Protein AF-A0A4V3DAP5-F1 (afdb_monomer)

Mean predicted aligned error: 12.59 Å

pLDDT: mean 76.72, std 14.09, range [38.44, 95.06]

Nearest PDB structures (foldseek):
  5lqx-assembly1_Q  TM=4.790E-01  e=7.177E+00  Ogataea angusta
  5lqy-assembly1_L  TM=5.288E-01  e=9.332E+00  Ogataea angusta

Sequence (80 aa):
MSVVPAHSPVAQLMRPGARPRQADVPVDDREHAITVVCHLLHAECEQWSWTAHRAENHRREAVRIVGALTREGWAPRTAA

Organism: NCBI:txid663603

Secondary structure (DSSP, 8-state):
-----TTSHHHHHTS----PPPP---HHHHHHHHHHHHHHHHHHHHHH-S----GGGGHHHHHHHHHHHHHTT-------

Solvent-accessible surface area (backbone atoms only — not comparable to full-atom values): 4840 Å² total; per-residue (Å²): 135,87,82,78,53,85,83,38,72,67,42,59,72,68,41,81,66,78,73,46,63,61,41,92,68,55,68,66,59,49,54,49,50,28,53,53,42,12,49,52,55,35,53,51,41,56,73,78,38,95,64,89,75,65,41,72,79,34,42,74,55,18,49,52,51,52,53,47,39,23,41,67,46,51,65,85,77,76,87,127

Structure (mmCIF, N/CA/C/O backbone):
data_AF-A0A4V3DAP5-F1
#
_entry.id   AF-A0A4V3DAP5-F1
#
loop_
_atom_site.group_PDB
_atom_site.id
_atom_site.type_symbol
_atom_site.label_atom_id
_atom_site.label_alt_id
_atom_site.label_comp_id
_atom_site.label_asym_id
_atom_site.label_entity_id
_atom_site.label_seq_id
_atom_site.pdbx_PDB_ins_code
_atom_site.Cartn_x
_atom_site.Cartn_y
_atom_site.Cartn_z
_atom_site.occupancy
_atom_site.B_iso_or_equiv
_atom_site.auth_seq_id
_atom_site.auth_comp_id
_atom_site.auth_asym_id
_atom_site.auth_atom_id
_atom_site.pdbx_PDB_model_num
ATOM 1 N N . MET A 1 1 ? 4.357 38.794 15.119 1.00 47.25 1 MET A N 1
ATOM 2 C CA . MET A 1 1 ? 3.832 37.422 15.298 1.00 47.25 1 MET A CA 1
ATOM 3 C C . MET A 1 1 ? 2.504 37.529 16.029 1.00 47.25 1 MET A C 1
ATOM 5 O O . MET A 1 1 ? 2.502 38.040 17.139 1.00 47.25 1 MET A O 1
ATOM 9 N N . SER A 1 2 ? 1.387 37.169 15.392 1.00 55.91 2 SER A N 1
ATOM 10 C CA . SER A 1 2 ? 0.054 37.300 15.998 1.00 55.91 2 SER A CA 1
ATOM 11 C C . SER A 1 2 ? -0.298 36.007 16.733 1.00 55.91 2 SER A C 1
ATOM 13 O O . SER A 1 2 ? -0.352 34.945 16.114 1.00 55.91 2 SER A O 1
ATOM 15 N N . VAL A 1 3 ? -0.467 36.079 18.053 1.00 67.44 3 VAL A N 1
ATOM 16 C CA . VAL A 1 3 ? -0.835 34.928 18.890 1.00 67.44 3 VAL A CA 1
ATOM 17 C C . VAL A 1 3 ? -2.341 34.726 18.752 1.00 67.44 3 VAL A C 1
ATOM 19 O O . VAL A 1 3 ? -3.123 35.541 19.235 1.00 67.44 3 VAL A O 1
ATOM 22 N N . VAL A 1 4 ? -2.760 33.668 18.056 1.00 65.94 4 VAL A N 1
ATOM 23 C CA . VAL A 1 4 ? -4.184 33.327 17.938 1.00 65.94 4 VAL A CA 1
ATOM 24 C C . VAL A 1 4 ? -4.700 32.933 19.33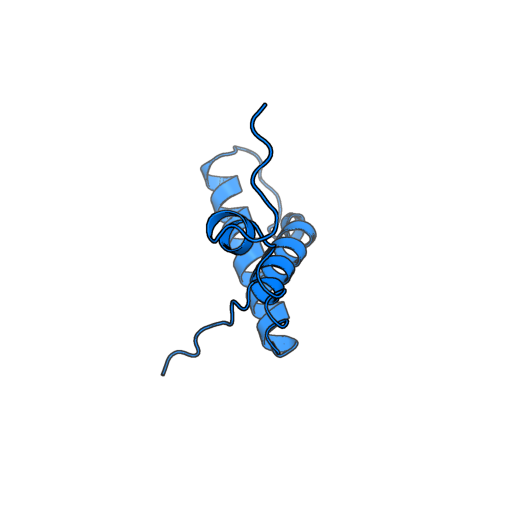1 1.00 65.94 4 VAL A C 1
ATOM 26 O O . VAL A 1 4 ? -4.151 32.007 19.930 1.00 65.94 4 VAL A O 1
ATOM 29 N N . PRO A 1 5 ? -5.740 33.598 19.868 1.00 71.38 5 PRO A N 1
ATOM 30 C CA . PRO A 1 5 ? -6.292 33.264 21.177 1.00 71.38 5 PRO A CA 1
ATOM 31 C C . PRO A 1 5 ? -6.777 31.811 21.215 1.00 71.38 5 PRO A C 1
ATOM 33 O O . PRO A 1 5 ? -7.452 31.365 20.288 1.00 71.38 5 PRO A O 1
ATOM 36 N N . ALA A 1 6 ? -6.503 31.085 22.303 1.00 64.94 6 ALA A N 1
ATOM 37 C CA . ALA A 1 6 ? -6.822 29.655 22.448 1.00 64.94 6 ALA A CA 1
ATOM 38 C C . ALA A 1 6 ? -8.323 29.310 22.297 1.00 64.94 6 ALA A C 1
ATOM 40 O O . ALA A 1 6 ? -8.688 28.157 22.043 1.00 64.94 6 ALA A O 1
ATOM 41 N N . HIS A 1 7 ? -9.190 30.314 22.449 1.00 70.56 7 HIS A N 1
ATOM 42 C CA . HIS A 1 7 ? -10.646 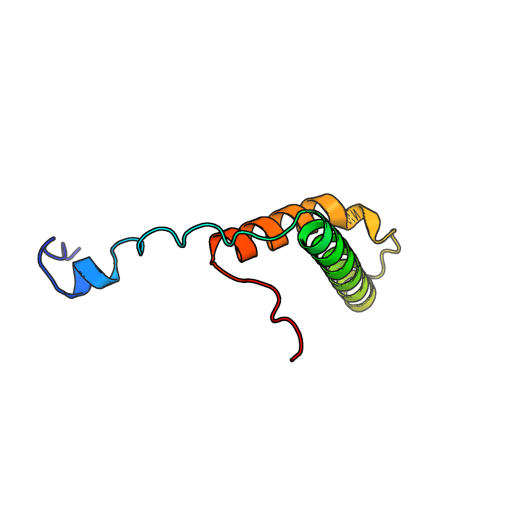30.212 22.329 1.00 70.56 7 HIS A CA 1
ATOM 43 C C . HIS A 1 7 ? -11.169 30.589 20.935 1.00 70.56 7 HIS A C 1
ATOM 45 O O . HIS A 1 7 ? -12.365 30.470 20.682 1.00 70.56 7 HIS A O 1
ATOM 51 N N . SER A 1 8 ? -10.296 31.041 20.029 1.00 75.56 8 SER A N 1
ATOM 52 C CA . SER A 1 8 ? -10.674 31.369 18.657 1.00 75.56 8 SER A CA 1
ATOM 53 C C . SER A 1 8 ? -11.174 30.115 17.924 1.00 75.56 8 SER A C 1
ATOM 55 O O . SER A 1 8 ? -10.569 29.049 18.070 1.00 75.56 8 SER A O 1
ATOM 57 N N . PRO A 1 9 ? -12.214 30.215 17.078 1.00 65.50 9 PRO A N 1
ATOM 58 C CA . PRO A 1 9 ? -12.619 29.128 16.182 1.00 65.50 9 PRO A CA 1
ATOM 59 C C . PRO A 1 9 ? -11.450 28.608 15.329 1.00 65.50 9 PRO A C 1
ATOM 61 O O . PRO A 1 9 ? -11.325 27.410 15.095 1.00 65.50 9 PRO A O 1
ATOM 64 N N . VAL A 1 10 ? -10.522 29.497 14.955 1.00 65.69 10 VAL A N 1
ATOM 65 C CA . VAL A 1 10 ? -9.283 29.148 14.241 1.00 65.69 10 VAL A CA 1
ATOM 66 C C . VAL A 1 10 ? -8.376 28.261 15.097 1.00 65.69 10 VAL A C 1
ATOM 68 O O . VAL A 1 10 ? -7.788 27.310 14.592 1.00 65.69 10 VAL A O 1
ATOM 71 N N . ALA A 1 11 ? -8.302 28.508 16.408 1.00 67.75 11 ALA A N 1
ATOM 72 C CA . ALA A 1 11 ? -7.552 27.649 17.318 1.00 67.75 11 ALA A CA 1
ATOM 73 C C . ALA A 1 11 ? -8.173 26.248 17.429 1.00 67.75 11 ALA A C 1
ATOM 75 O O . ALA A 1 11 ? -7.441 25.299 17.680 1.00 67.75 11 ALA A O 1
ATOM 76 N N . GLN A 1 12 ? -9.486 26.089 17.214 1.00 64.31 12 GLN A N 1
ATOM 77 C CA . GLN A 1 12 ? -10.133 24.770 17.169 1.00 64.31 12 GLN A CA 1
ATOM 78 C C . GLN A 1 12 ? -9.826 24.011 15.874 1.00 64.31 12 GLN A C 1
ATOM 80 O O . GLN A 1 12 ? -9.632 22.803 15.932 1.00 64.31 12 GLN A O 1
ATOM 85 N N . LEU A 1 13 ? -9.720 24.710 14.740 1.00 60.81 13 LEU A N 1
ATOM 86 C CA . LEU A 1 13 ? -9.304 24.124 13.457 1.00 60.81 13 LEU A CA 1
ATOM 87 C C . LEU A 1 13 ? -7.824 23.712 13.449 1.00 60.81 13 LEU A C 1
ATOM 89 O O . LEU A 1 13 ? -7.450 22.764 12.769 1.00 60.81 13 LEU A O 1
ATOM 93 N N . MET A 1 14 ? -6.993 24.412 14.225 1.00 63.28 14 MET A N 1
ATOM 94 C CA . MET A 1 14 ? -5.571 24.101 14.409 1.00 63.28 14 MET A CA 1
ATOM 95 C C . MET A 1 14 ? -5.314 23.076 15.521 1.00 63.28 14 MET A C 1
ATOM 97 O O . MET A 1 14 ? -4.168 22.660 15.712 1.00 63.28 14 MET A O 1
ATOM 101 N N . ARG A 1 15 ? -6.341 22.666 16.284 1.00 62.91 15 ARG A N 1
ATOM 102 C CA . ARG A 1 15 ? -6.180 21.545 17.215 1.00 62.91 15 ARG A CA 1
ATOM 103 C C . ARG A 1 15 ? -5.922 20.302 16.373 1.00 62.91 15 ARG A C 1
ATOM 105 O O . ARG A 1 15 ? -6.686 20.060 15.441 1.00 62.91 15 ARG A O 1
ATOM 112 N N . PRO A 1 16 ? -4.901 19.496 16.708 1.00 58.59 16 PRO A N 1
ATOM 113 C CA . PRO A 1 16 ? -4.791 18.159 16.157 1.00 58.59 16 PRO A CA 1
ATOM 114 C C . PRO A 1 16 ? -6.151 17.495 16.355 1.00 58.59 16 PRO A C 1
ATOM 116 O O . PRO A 1 16 ? -6.602 17.360 17.498 1.00 58.59 16 PRO A O 1
ATOM 119 N N . GLY A 1 17 ? -6.840 17.188 15.252 1.00 61.16 17 GLY A N 1
ATOM 120 C CA . GLY A 1 17 ? -8.119 16.494 15.306 1.00 61.16 17 GLY A CA 1
ATOM 121 C C . GLY A 1 17 ? -7.969 15.276 16.209 1.00 61.16 17 GLY A C 1
ATOM 122 O O . GLY A 1 17 ? -6.877 14.698 16.279 1.00 61.16 17 GLY A O 1
ATOM 123 N N . ALA A 1 18 ? -9.030 14.935 16.949 1.00 57.25 18 ALA A N 1
ATOM 124 C CA . ALA A 1 18 ? -9.057 13.729 17.768 1.00 57.25 18 ALA A CA 1
ATOM 125 C C . ALA A 1 18 ? -8.415 12.606 16.954 1.00 57.25 18 ALA A C 1
ATOM 127 O O . ALA A 1 18 ? -8.890 12.336 15.850 1.00 57.25 18 ALA A O 1
ATOM 128 N N . ARG A 1 19 ? -7.278 12.072 17.440 1.00 57.28 19 ARG A N 1
ATOM 129 C CA . ARG A 1 19 ? -6.501 11.062 16.711 1.00 57.28 19 ARG A CA 1
ATOM 130 C C . ARG A 1 19 ? -7.503 10.065 16.142 1.00 57.28 19 ARG A C 1
ATOM 132 O O . ARG A 1 19 ? -8.271 9.527 16.951 1.00 57.28 19 ARG A O 1
ATOM 139 N N . PRO A 1 20 ? -7.557 9.873 14.812 1.00 56.69 20 PRO A N 1
ATOM 140 C CA . PRO A 1 20 ? -8.496 8.929 14.249 1.00 56.69 20 PRO A CA 1
ATOM 141 C C . PRO A 1 20 ? -8.264 7.6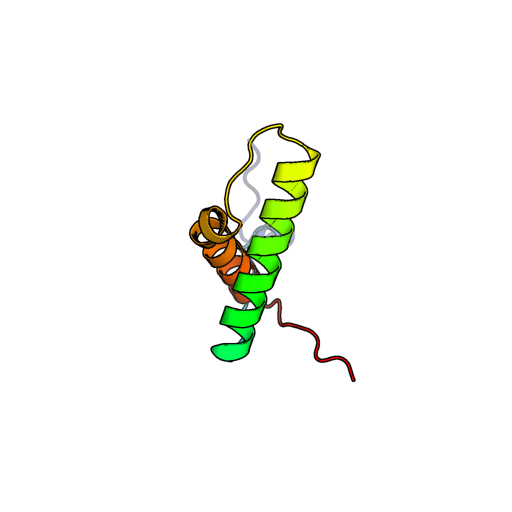12 14.980 1.00 56.69 20 PRO A C 1
ATOM 143 O O . PRO A 1 20 ? -7.119 7.190 15.187 1.00 56.69 20 PRO A O 1
ATOM 146 N N . ARG A 1 21 ? -9.344 7.033 15.515 1.00 58.53 21 ARG A N 1
ATOM 147 C CA . ARG A 1 21 ? -9.239 5.717 16.139 1.00 58.53 21 ARG A CA 1
ATOM 148 C C . ARG A 1 21 ? -8.684 4.800 15.064 1.00 58.53 21 ARG A C 1
ATOM 150 O O . ARG A 1 21 ? -9.205 4.789 13.952 1.00 58.53 21 ARG A O 1
ATOM 157 N N . GLN A 1 22 ? -7.600 4.107 15.402 1.00 58.78 22 GLN A N 1
ATOM 158 C CA . GLN A 1 22 ? -6.996 3.112 14.535 1.00 58.78 22 GLN A CA 1
ATOM 159 C C . GLN A 1 22 ? -8.118 2.227 13.991 1.00 58.78 22 GLN A C 1
ATOM 161 O O . GLN A 1 22 ? -8.892 1.684 14.782 1.00 58.78 22 GLN A O 1
ATOM 166 N N . ALA A 1 23 ? -8.246 2.155 12.666 1.00 63.16 23 ALA A N 1
ATOM 167 C CA . ALA A 1 23 ? -9.216 1.259 12.061 1.00 63.16 23 ALA A CA 1
ATOM 168 C C . ALA A 1 23 ? -8.889 -0.170 12.518 1.00 63.16 23 ALA A C 1
ATOM 170 O O . ALA A 1 23 ? -7.722 -0.580 12.497 1.00 63.16 23 ALA A O 1
ATOM 171 N N . ASP A 1 24 ? -9.901 -0.903 12.975 1.00 69.81 24 ASP A N 1
ATOM 172 C CA . ASP A 1 24 ? -9.739 -2.308 13.333 1.00 69.81 24 ASP A CA 1
ATOM 173 C C . ASP A 1 24 ? -9.672 -3.124 12.039 1.00 69.81 24 ASP A C 1
ATOM 175 O O . ASP A 1 24 ? -10.686 -3.534 11.479 1.00 69.81 24 ASP A O 1
ATOM 179 N N . VAL A 1 25 ? -8.463 -3.218 11.486 1.00 68.75 25 VAL A N 1
ATOM 180 C CA . VAL A 1 25 ? -8.181 -3.931 10.238 1.00 68.75 25 VAL A CA 1
ATOM 181 C C . VAL A 1 25 ? -7.679 -5.331 10.590 1.00 68.75 25 VAL A C 1
ATOM 183 O O . VAL A 1 25 ? -6.642 -5.415 11.274 1.00 68.75 25 VAL A O 1
ATOM 186 N N . PRO A 1 26 ? -8.349 -6.401 10.111 1.00 81.19 26 PRO A N 1
ATOM 187 C CA . PRO A 1 26 ? -7.897 -7.780 10.268 1.00 81.19 26 PRO A CA 1
ATOM 188 C C . PRO A 1 26 ? -6.428 -7.966 9.868 1.00 81.19 26 PRO A C 1
ATOM 190 O O . PRO A 1 26 ? -5.910 -7.279 8.985 1.00 81.19 26 PRO A O 1
ATOM 193 N N . VAL A 1 27 ? -5.735 -8.901 10.525 1.00 80.12 27 VAL A N 1
ATOM 194 C CA . VAL A 1 27 ? -4.305 -9.160 10.265 1.00 80.12 27 VAL A CA 1
ATOM 195 C C . VAL A 1 27 ? -4.076 -9.571 8.810 1.00 80.12 27 VAL A C 1
ATOM 197 O O . VAL A 1 27 ? -3.155 -9.056 8.178 1.00 80.12 27 VAL A O 1
ATOM 200 N N . ASP A 1 28 ? -4.948 -10.415 8.263 1.00 82.12 28 ASP A N 1
ATOM 201 C CA . ASP A 1 28 ? -4.845 -10.893 6.882 1.00 82.12 28 ASP A CA 1
ATOM 202 C C . ASP A 1 28 ? -5.040 -9.754 5.869 1.00 82.12 28 ASP A C 1
ATOM 204 O O . ASP A 1 28 ? -4.253 -9.615 4.933 1.00 82.12 28 ASP A O 1
ATOM 208 N N . ASP A 1 29 ? -6.009 -8.864 6.108 1.00 85.75 29 ASP A N 1
ATOM 209 C CA . ASP A 1 29 ? -6.241 -7.680 5.270 1.00 85.75 29 ASP A CA 1
ATOM 210 C C . ASP A 1 29 ? -5.053 -6.712 5.319 1.00 85.75 29 ASP A C 1
ATOM 212 O O . ASP A 1 29 ? -4.693 -6.084 4.319 1.00 85.75 29 ASP A O 1
ATOM 216 N N . ARG A 1 30 ? -4.398 -6.611 6.480 1.00 86.12 30 ARG A N 1
ATOM 217 C CA . ARG A 1 30 ? -3.190 -5.803 6.650 1.00 86.12 30 ARG A CA 1
ATOM 218 C C . ARG A 1 30 ? -2.011 -6.379 5.871 1.00 86.12 30 ARG A C 1
ATOM 220 O O . ARG A 1 30 ? -1.323 -5.620 5.192 1.00 86.12 30 ARG A O 1
ATOM 227 N N . GLU A 1 31 ? -1.774 -7.685 5.949 1.00 90.50 31 GLU A N 1
ATOM 228 C CA . GLU A 1 31 ? -0.704 -8.350 5.193 1.00 90.50 31 GLU A CA 1
ATOM 229 C C . GLU A 1 31 ? -0.962 -8.311 3.680 1.00 90.50 31 GLU A C 1
ATOM 231 O O . GLU A 1 31 ? -0.038 -8.072 2.893 1.00 90.50 31 GLU A O 1
ATOM 236 N N . HIS A 1 32 ? -2.223 -8.442 3.262 1.00 90.19 32 HIS A N 1
ATOM 237 C CA . HIS A 1 32 ? -2.612 -8.243 1.871 1.00 90.19 32 HIS A CA 1
ATOM 238 C C . HIS A 1 32 ? -2.3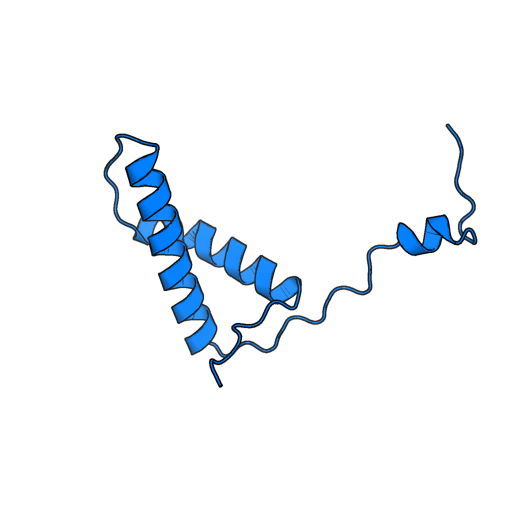15 -6.809 1.407 1.00 90.19 32 HIS A C 1
ATOM 240 O O . HIS A 1 32 ? -1.652 -6.614 0.387 1.00 90.19 32 HIS A O 1
ATOM 246 N N . ALA A 1 33 ? -2.712 -5.796 2.183 1.00 89.69 33 ALA A N 1
ATOM 247 C CA . ALA A 1 33 ? -2.429 -4.398 1.867 1.00 89.69 33 ALA A CA 1
ATOM 248 C C . ALA A 1 33 ? -0.920 -4.101 1.804 1.00 89.69 33 ALA A C 1
ATOM 250 O O . ALA A 1 33 ? -0.475 -3.385 0.908 1.00 89.69 33 ALA A O 1
ATOM 251 N N . ILE A 1 34 ? -0.117 -4.676 2.708 1.00 92.44 34 ILE A N 1
ATOM 252 C CA . ILE A 1 34 ? 1.351 -4.555 2.677 1.00 92.44 34 ILE A CA 1
ATOM 253 C C . ILE A 1 34 ? 1.896 -5.123 1.367 1.00 92.44 34 ILE A C 1
ATOM 255 O O . ILE A 1 34 ? 2.686 -4.459 0.699 1.00 92.44 34 ILE A O 1
ATOM 259 N N . THR A 1 35 ? 1.443 -6.314 0.976 1.00 94.19 35 THR A N 1
ATOM 260 C CA . THR A 1 35 ? 1.834 -6.961 -0.284 1.00 94.19 35 THR A CA 1
ATOM 261 C C . THR A 1 35 ? 1.508 -6.082 -1.493 1.00 94.19 35 THR A C 1
ATOM 263 O O . THR A 1 35 ? 2.375 -5.837 -2.331 1.00 94.19 35 THR A O 1
ATOM 266 N N . VAL A 1 36 ? 0.290 -5.538 -1.563 1.00 93.31 36 VAL A N 1
ATOM 267 C CA . VAL A 1 36 ? -0.130 -4.643 -2.654 1.00 93.31 36 VAL A CA 1
ATOM 268 C C . VAL A 1 36 ? 0.739 -3.385 -2.706 1.00 93.31 36 VAL A C 1
ATOM 270 O O . VAL A 1 36 ? 1.243 -3.032 -3.771 1.00 93.31 36 VAL A O 1
ATOM 273 N N . VAL A 1 37 ? 0.980 -2.730 -1.566 1.00 93.31 37 VAL A N 1
ATOM 274 C CA . VAL A 1 37 ? 1.820 -1.522 -1.512 1.00 93.31 37 VAL A CA 1
ATOM 275 C C . VAL A 1 37 ? 3.273 -1.828 -1.893 1.00 93.31 37 VAL A C 1
ATOM 277 O O 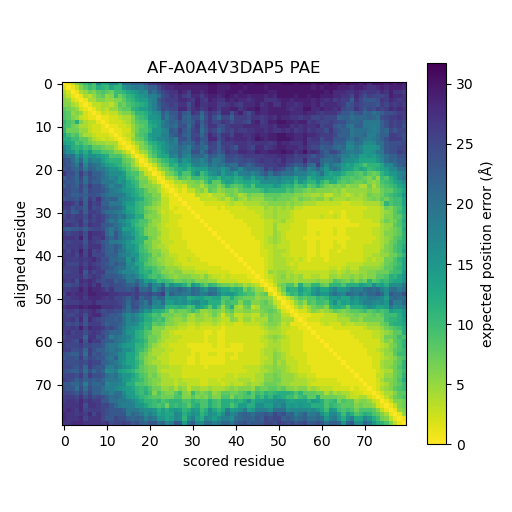. VAL A 1 37 ? 3.881 -1.029 -2.599 1.00 93.31 37 VAL A O 1
ATOM 280 N N . CYS A 1 38 ? 3.829 -2.984 -1.509 1.00 95.06 38 CYS A N 1
ATOM 281 C CA . CYS A 1 38 ? 5.150 -3.421 -1.980 1.00 95.06 38 CYS A CA 1
ATOM 282 C C . CYS A 1 38 ? 5.220 -3.481 -3.507 1.00 95.06 38 CYS A C 1
ATOM 284 O O . CYS A 1 38 ? 6.175 -2.975 -4.094 1.00 95.06 38 CYS A O 1
ATOM 286 N N . HIS A 1 39 ? 4.217 -4.088 -4.146 1.00 92.69 39 HIS A N 1
ATOM 287 C CA . HIS A 1 39 ? 4.168 -4.198 -5.602 1.00 92.69 39 HIS A CA 1
ATOM 288 C C . HIS A 1 39 ? 4.001 -2.840 -6.286 1.00 92.69 39 HIS A C 1
ATOM 290 O O . HIS A 1 39 ? 4.658 -2.599 -7.293 1.00 92.69 39 HIS A O 1
ATOM 296 N N . LEU A 1 40 ? 3.192 -1.936 -5.727 1.00 92.81 40 LEU A N 1
ATOM 297 C CA . LEU A 1 40 ? 3.042 -0.578 -6.258 1.00 92.81 40 LEU A CA 1
ATOM 298 C C . LEU A 1 40 ? 4.347 0.218 -6.160 1.00 92.81 40 LEU A C 1
ATOM 300 O O . LEU A 1 40 ? 4.782 0.799 -7.147 1.00 92.81 40 LEU A O 1
ATOM 304 N N . LEU A 1 41 ? 5.010 0.196 -5.000 1.00 91.19 41 LEU A N 1
ATOM 305 C CA . LEU A 1 41 ? 6.305 0.859 -4.818 1.00 91.19 41 LEU A CA 1
ATOM 306 C C . LEU A 1 41 ? 7.368 0.294 -5.763 1.00 91.19 41 LEU A C 1
ATOM 308 O O . LEU A 1 41 ? 8.168 1.049 -6.307 1.00 91.19 41 LEU A O 1
ATOM 312 N N . HIS A 1 42 ? 7.361 -1.022 -5.973 1.00 90.75 42 HIS A N 1
ATOM 313 C CA . HIS A 1 42 ? 8.252 -1.668 -6.924 1.00 90.75 42 HIS A CA 1
ATOM 314 C C . HIS A 1 42 ? 7.982 -1.215 -8.359 1.00 90.75 42 HIS A C 1
ATOM 316 O O . HIS A 1 42 ? 8.923 -0.809 -9.032 1.00 90.75 42 HIS A O 1
ATOM 322 N N . ALA A 1 43 ? 6.719 -1.219 -8.794 1.00 89.12 43 ALA A N 1
ATOM 323 C CA . ALA A 1 43 ? 6.329 -0.791 -10.134 1.00 89.12 43 ALA A CA 1
ATOM 324 C C . ALA A 1 43 ? 6.692 0.679 -10.395 1.00 89.12 43 ALA A C 1
ATOM 326 O O . ALA A 1 43 ? 7.233 0.995 -11.451 1.00 89.12 43 ALA A O 1
ATOM 327 N N . GLU A 1 44 ? 6.468 1.570 -9.426 1.00 89.69 44 GLU A N 1
ATOM 328 C CA . GLU A 1 44 ? 6.936 2.959 -9.508 1.00 89.69 44 GLU A CA 1
ATOM 329 C C . GLU A 1 44 ? 8.471 3.009 -9.588 1.00 89.69 44 GLU A C 1
ATOM 331 O O . GLU A 1 44 ? 9.044 3.654 -10.460 1.00 89.69 44 GLU A O 1
ATOM 336 N N . CYS A 1 45 ? 9.194 2.273 -8.744 1.00 88.56 45 CYS A N 1
ATOM 337 C CA . CYS A 1 45 ? 10.652 2.247 -8.841 1.00 88.56 45 CYS A CA 1
ATOM 338 C C . CYS A 1 45 ? 11.161 1.727 -10.196 1.00 88.56 45 CYS A C 1
ATOM 340 O O . CYS A 1 45 ? 12.138 2.275 -10.696 1.00 88.56 45 CYS A O 1
ATOM 342 N N . GLU A 1 46 ? 10.524 0.729 -10.806 1.00 85.06 46 GLU A N 1
ATOM 343 C CA . GLU A 1 46 ? 10.885 0.245 -12.147 1.00 85.06 46 GLU A CA 1
ATOM 344 C C . GLU A 1 46 ? 10.571 1.265 -13.250 1.00 85.06 46 GLU A C 1
ATOM 346 O O . GLU A 1 46 ? 11.289 1.339 -14.245 1.00 85.06 46 GLU A O 1
ATOM 351 N N . GLN A 1 47 ? 9.525 2.078 -13.080 1.00 83.44 47 GLN A N 1
ATOM 352 C CA . GLN A 1 47 ? 9.166 3.129 -14.037 1.00 83.44 47 GLN A CA 1
ATOM 353 C C . GLN A 1 47 ? 10.121 4.327 -13.983 1.00 83.44 47 GLN A C 1
ATOM 355 O O . GLN A 1 47 ? 10.460 4.896 -15.022 1.00 83.44 47 GLN A O 1
ATOM 360 N N . TRP A 1 48 ? 10.555 4.720 -12.783 1.00 78.69 48 TRP A N 1
ATOM 361 C CA . TRP A 1 48 ? 11.313 5.957 -12.561 1.00 78.69 48 TRP A CA 1
ATOM 362 C C . TRP A 1 48 ? 12.814 5.732 -12.314 1.00 78.69 48 TRP A C 1
ATOM 364 O O . TRP A 1 48 ? 13.583 6.695 -12.299 1.00 78.69 48 TRP A O 1
ATOM 374 N N . SER A 1 49 ? 13.263 4.485 -12.133 1.00 71.44 49 SER A N 1
ATOM 375 C CA . SER A 1 49 ? 14.673 4.133 -11.928 1.00 71.44 49 SER A CA 1
ATOM 376 C C . SER A 1 49 ? 15.102 2.959 -12.809 1.00 71.44 49 SER A C 1
ATOM 378 O O . SER A 1 49 ? 14.343 2.032 -13.057 1.00 71.44 49 SER A O 1
ATOM 380 N N . TRP A 1 50 ? 16.365 2.961 -13.238 1.00 62.59 50 TRP A N 1
ATOM 381 C CA . TRP A 1 50 ? 16.977 1.833 -13.957 1.00 62.59 50 TRP A CA 1
ATOM 382 C C . TRP A 1 50 ? 17.473 0.720 -13.014 1.00 62.59 50 TRP A C 1
ATOM 384 O O . TRP A 1 50 ? 18.167 -0.201 -13.445 1.00 62.59 50 TRP A O 1
ATOM 394 N N . THR A 1 51 ? 17.188 0.808 -11.711 1.00 67.38 51 THR A N 1
ATOM 395 C CA . THR A 1 51 ? 17.642 -0.182 -10.730 1.00 67.38 51 THR A CA 1
ATOM 396 C C . THR A 1 51 ? 16.642 -1.321 -10.605 1.00 67.38 51 THR A C 1
ATOM 398 O O . THR A 1 51 ? 15.520 -1.123 -10.149 1.00 67.38 51 THR A O 1
ATOM 401 N N . ALA A 1 52 ? 17.078 -2.525 -10.981 1.00 68.06 52 ALA A N 1
ATOM 402 C CA . ALA A 1 52 ? 16.332 -3.754 -10.760 1.00 68.06 52 ALA A CA 1
ATOM 403 C C . ALA A 1 52 ? 16.575 -4.267 -9.335 1.00 68.06 52 ALA A C 1
ATOM 405 O O . ALA A 1 52 ? 17.704 -4.575 -8.943 1.00 68.06 52 ALA A O 1
ATOM 406 N N . HIS A 1 53 ? 15.505 -4.408 -8.564 1.00 78.38 53 HIS A N 1
ATOM 407 C CA . HIS A 1 53 ? 15.523 -5.032 -7.245 1.00 78.38 53 HIS A CA 1
ATOM 408 C C . HIS A 1 53 ? 14.199 -5.743 -6.986 1.00 78.38 53 HIS A C 1
ATOM 410 O O . HIS A 1 53 ? 13.226 -5.537 -7.695 1.00 78.38 53 HIS A O 1
ATOM 416 N N . ARG A 1 54 ? 14.14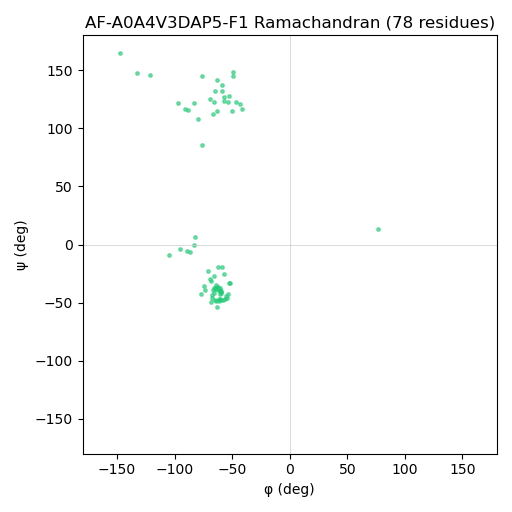9 -6.616 -5.978 1.00 82.00 54 ARG A N 1
ATOM 417 C CA . ARG A 1 54 ? 12.922 -7.362 -5.662 1.00 82.00 54 ARG A CA 1
ATOM 418 C C . ARG A 1 54 ? 11.917 -6.470 -4.937 1.00 82.00 54 ARG A C 1
ATOM 420 O O . ARG A 1 54 ? 12.318 -5.693 -4.071 1.00 82.00 54 ARG A O 1
ATOM 427 N N . ALA A 1 55 ? 10.624 -6.673 -5.197 1.00 79.94 55 ALA A N 1
ATOM 428 C CA . ALA A 1 55 ? 9.537 -5.969 -4.509 1.00 79.94 55 ALA A CA 1
ATOM 429 C C . ALA A 1 55 ? 9.638 -6.029 -2.970 1.00 79.94 55 ALA A C 1
ATOM 431 O O . ALA A 1 55 ? 9.324 -5.056 -2.287 1.00 79.94 55 ALA A O 1
ATOM 432 N N . GLU A 1 56 ? 10.162 -7.131 -2.421 1.00 87.25 56 GLU A N 1
ATOM 433 C CA . GLU A 1 56 ? 10.355 -7.331 -0.976 1.00 87.25 56 GLU A CA 1
ATOM 434 C C . GLU A 1 56 ? 11.225 -6.246 -0.316 1.00 87.25 56 GLU A C 1
ATOM 436 O O . GLU A 1 56 ? 11.059 -5.943 0.867 1.00 87.25 56 GLU A O 1
ATOM 441 N N . ASN A 1 57 ? 12.110 -5.594 -1.079 1.00 90.31 57 ASN A N 1
ATOM 442 C CA . ASN A 1 57 ? 12.934 -4.494 -0.575 1.00 90.31 57 ASN A CA 1
ATOM 443 C C . ASN A 1 57 ? 12.085 -3.292 -0.115 1.00 90.31 57 ASN A C 1
ATOM 445 O O . ASN A 1 57 ? 12.549 -2.486 0.693 1.00 90.31 57 ASN A O 1
ATOM 449 N N . HIS A 1 58 ? 10.830 -3.193 -0.567 1.00 91.38 58 HIS A N 1
ATOM 450 C CA . HIS A 1 58 ? 9.883 -2.152 -0.170 1.00 91.38 58 HIS A CA 1
ATOM 451 C C . HIS A 1 58 ? 9.052 -2.503 1.066 1.00 91.38 58 HIS A C 1
ATOM 453 O O . HIS A 1 58 ? 8.349 -1.631 1.578 1.00 91.38 58 HIS A O 1
ATOM 459 N N . ARG A 1 59 ? 9.156 -3.728 1.609 1.00 93.50 59 ARG A N 1
ATOM 460 C CA . ARG A 1 59 ? 8.314 -4.196 2.725 1.00 93.50 59 ARG A CA 1
ATOM 461 C C . ARG A 1 59 ? 8.334 -3.261 3.925 1.00 93.50 59 ARG A C 1
ATOM 463 O O . ARG A 1 59 ? 7.290 -2.953 4.496 1.00 93.50 59 ARG A O 1
ATOM 470 N N . ARG A 1 60 ? 9.514 -2.757 4.295 1.00 94.38 60 ARG A N 1
ATOM 471 C CA . ARG A 1 60 ? 9.654 -1.827 5.426 1.00 94.38 60 ARG A CA 1
ATOM 472 C C . ARG A 1 60 ? 8.891 -0.520 5.199 1.00 94.38 60 ARG A C 1
ATOM 474 O O . ARG A 1 60 ? 8.369 0.033 6.164 1.00 94.38 60 ARG A O 1
ATOM 481 N N . GLU A 1 61 ? 8.853 -0.019 3.969 1.00 94.62 61 GLU A N 1
ATOM 482 C CA . GLU A 1 61 ? 8.135 1.210 3.623 1.00 94.62 61 GLU A CA 1
ATOM 483 C C . GLU A 1 61 ? 6.628 0.947 3.524 1.00 94.62 61 GLU A C 1
ATOM 485 O O . GLU A 1 61 ? 5.836 1.676 4.118 1.00 94.62 61 GLU A O 1
ATOM 490 N N . ALA A 1 62 ? 6.236 -0.168 2.903 1.00 93.38 62 ALA A N 1
ATOM 491 C CA . ALA A 1 62 ? 4.847 -0.606 2.813 1.00 93.38 62 ALA A CA 1
ATOM 492 C C . ALA A 1 62 ? 4.182 -0.741 4.194 1.00 93.38 62 ALA A C 1
ATOM 494 O O . ALA A 1 62 ? 3.090 -0.219 4.405 1.00 93.38 62 ALA A O 1
ATOM 495 N N . VAL A 1 63 ? 4.869 -1.338 5.177 1.00 93.44 63 VAL A N 1
ATOM 496 C CA . VAL 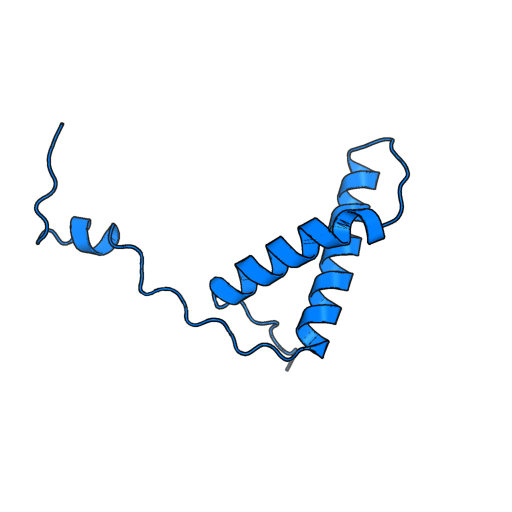A 1 63 ? 4.379 -1.423 6.567 1.00 93.44 63 VAL A CA 1
ATOM 497 C C . VAL A 1 63 ? 4.141 -0.037 7.177 1.00 93.44 63 VAL A C 1
ATOM 499 O O . VAL A 1 63 ? 3.149 0.165 7.882 1.00 93.44 63 VAL A O 1
ATOM 502 N N . ARG A 1 64 ? 5.023 0.940 6.920 1.00 93.38 64 ARG A N 1
ATOM 503 C CA . ARG A 1 64 ? 4.848 2.307 7.440 1.00 93.38 64 ARG A CA 1
ATOM 504 C C . ARG A 1 64 ? 3.650 2.998 6.804 1.00 93.38 64 ARG A C 1
ATOM 506 O O . ARG A 1 64 ? 2.886 3.626 7.536 1.00 93.38 64 ARG A O 1
ATOM 513 N N . ILE A 1 65 ? 3.485 2.856 5.490 1.00 92.56 65 ILE A N 1
ATOM 514 C CA . ILE A 1 65 ? 2.369 3.428 4.729 1.00 92.56 65 ILE A CA 1
ATOM 515 C C . ILE A 1 65 ? 1.048 2.826 5.206 1.00 92.56 65 ILE A C 1
ATOM 517 O O . ILE A 1 65 ? 0.170 3.563 5.644 1.00 92.56 65 ILE A O 1
ATOM 521 N N . VAL A 1 66 ? 0.925 1.496 5.231 1.00 90.31 66 VAL A N 1
ATOM 522 C CA . VAL A 1 66 ? -0.291 0.811 5.705 1.00 90.31 66 VAL A CA 1
ATOM 523 C C . VAL A 1 66 ? -0.592 1.174 7.162 1.00 90.31 66 VAL A C 1
ATOM 525 O O . VAL A 1 66 ? -1.738 1.452 7.517 1.00 90.31 66 VAL A O 1
ATOM 528 N N . GLY A 1 67 ? 0.435 1.259 8.012 1.00 88.62 67 GLY A N 1
ATOM 529 C CA . GLY A 1 67 ? 0.282 1.716 9.390 1.00 88.62 67 GLY A CA 1
ATOM 530 C C . GLY A 1 67 ? -0.192 3.171 9.506 1.00 88.62 67 GLY A C 1
ATOM 531 O O . GLY A 1 67 ? -0.961 3.479 10.415 1.00 88.62 67 GLY A O 1
ATOM 532 N N . ALA A 1 68 ? 0.248 4.067 8.617 1.00 88.56 68 ALA A N 1
ATOM 533 C CA . ALA A 1 68 ? -0.2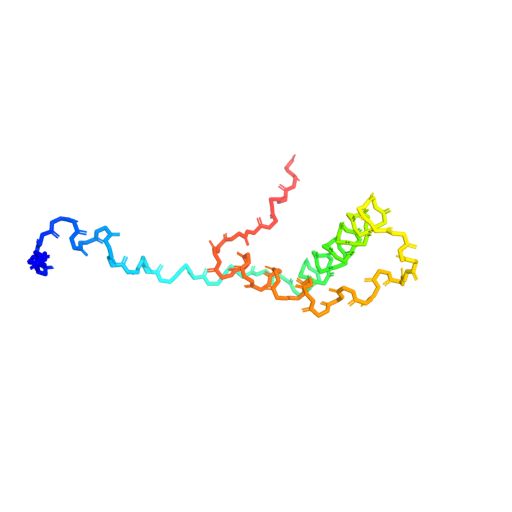25 5.452 8.561 1.00 88.56 68 ALA A CA 1
ATOM 534 C C . ALA A 1 68 ? -1.686 5.524 8.108 1.00 88.56 68 ALA A C 1
ATOM 536 O O . ALA A 1 68 ? -2.501 6.087 8.832 1.00 88.56 68 ALA A O 1
ATOM 537 N N . LEU A 1 69 ? -2.032 4.839 7.016 1.00 85.62 69 LEU A N 1
ATOM 538 C CA . LEU A 1 69 ? -3.402 4.737 6.506 1.00 85.62 69 LEU A CA 1
ATOM 539 C C . LEU A 1 69 ? -4.367 4.230 7.589 1.00 85.62 69 LEU A C 1
ATOM 541 O O . LEU A 1 69 ? -5.397 4.845 7.855 1.00 85.62 69 LEU A O 1
ATOM 545 N N . THR A 1 70 ? -3.984 3.176 8.311 1.00 83.88 70 THR A N 1
ATOM 546 C CA . THR A 1 70 ? -4.800 2.622 9.405 1.00 83.88 70 THR A CA 1
ATOM 547 C C . THR A 1 70 ? -5.008 3.636 10.542 1.00 83.88 70 THR A C 1
ATOM 549 O O . THR A 1 70 ? -6.097 3.721 11.112 1.00 83.88 70 THR A O 1
ATOM 552 N N . ARG A 1 71 ? -3.976 4.426 10.887 1.00 82.56 71 ARG A N 1
ATOM 553 C CA . ARG A 1 71 ? -4.072 5.505 11.894 1.00 82.56 71 ARG A CA 1
ATOM 554 C C . ARG A 1 71 ? -4.882 6.703 11.414 1.00 82.56 71 ARG A C 1
ATOM 556 O O . ARG A 1 71 ? -5.364 7.455 12.250 1.00 82.56 71 ARG A O 1
ATOM 563 N N . GLU A 1 72 ? -5.011 6.888 10.108 1.00 82.62 72 GLU A N 1
ATOM 564 C CA . GLU A 1 72 ? -5.852 7.915 9.491 1.00 82.62 72 GLU A CA 1
ATOM 565 C C . GLU A 1 72 ? -7.319 7.472 9.375 1.00 82.62 72 GLU A C 1
ATOM 567 O O . GLU A 1 72 ? -8.171 8.241 8.938 1.00 82.62 72 GLU A O 1
ATOM 572 N N . GLY A 1 73 ? -7.637 6.251 9.821 1.00 73.62 73 GLY A N 1
ATOM 573 C CA . GLY A 1 73 ? -8.977 5.679 9.719 1.00 73.62 73 GLY A CA 1
ATOM 574 C C . GLY A 1 73 ? -9.304 5.185 8.310 1.00 73.62 73 GLY A C 1
ATOM 575 O O . GLY A 1 73 ? -10.466 4.909 8.016 1.00 73.62 73 GLY A O 1
ATOM 576 N N . TRP A 1 74 ? -8.299 5.061 7.438 1.00 75.62 74 TRP A N 1
ATOM 577 C CA . TRP A 1 74 ? -8.469 4.378 6.167 1.00 75.62 74 TRP A CA 1
ATOM 578 C C . TRP A 1 74 ? -8.651 2.885 6.438 1.00 75.62 74 TRP A C 1
ATOM 580 O O . TRP A 1 74 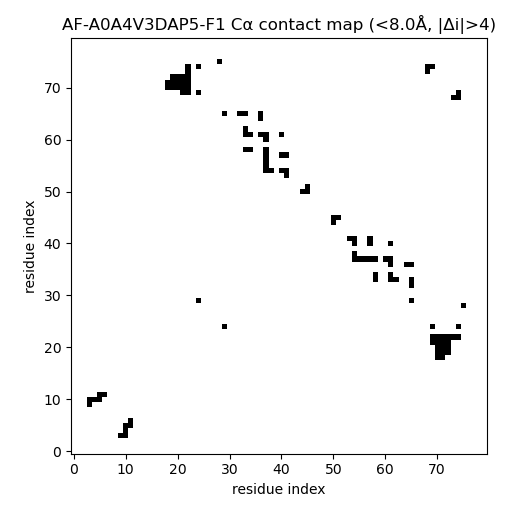? -7.826 2.247 7.095 1.00 75.62 74 TRP A O 1
ATOM 590 N N . ALA A 1 75 ? -9.739 2.337 5.916 1.00 64.69 75 ALA A N 1
ATOM 591 C CA . ALA A 1 75 ? -9.989 0.909 5.864 1.00 64.69 75 ALA A CA 1
ATOM 592 C C . ALA A 1 75 ? -10.182 0.516 4.394 1.00 64.69 75 ALA A C 1
ATOM 594 O O . ALA A 1 75 ? -10.752 1.313 3.633 1.00 64.69 75 ALA A O 1
ATOM 595 N N . PRO A 1 76 ? -9.745 -0.687 3.980 1.00 62.84 76 PRO A N 1
ATOM 596 C CA . PRO A 1 76 ? -10.095 -1.213 2.671 1.00 62.84 76 PRO A CA 1
ATOM 597 C C . PRO A 1 76 ? -11.618 -1.174 2.528 1.00 62.84 76 PRO A C 1
ATOM 599 O O . PRO A 1 76 ? -12.336 -1.729 3.360 1.00 62.84 76 PRO A O 1
ATOM 602 N N . ARG A 1 77 ? -12.139 -0.493 1.501 1.00 63.22 77 ARG A N 1
ATOM 603 C CA . ARG A 1 77 ? -13.551 -0.662 1.151 1.00 63.22 77 ARG A CA 1
ATOM 604 C C . ARG A 1 77 ? -13.699 -2.088 0.648 1.00 63.22 77 ARG A C 1
ATOM 606 O O . ARG A 1 77 ? -13.164 -2.414 -0.409 1.00 63.22 77 ARG A O 1
ATOM 613 N N . THR A 1 78 ? -14.411 -2.924 1.392 1.00 56.84 78 THR A N 1
ATOM 614 C CA . THR A 1 78 ? -14.931 -4.171 0.843 1.00 56.84 78 THR A CA 1
ATOM 615 C C . THR A 1 78 ? -15.797 -3.813 -0.363 1.00 56.84 78 THR A C 1
ATOM 617 O O . THR A 1 78 ? -16.683 -2.962 -0.270 1.00 56.84 78 THR A O 1
ATOM 620 N N . ALA A 1 79 ? -15.477 -4.386 -1.523 1.00 50.69 79 ALA A N 1
ATOM 621 C CA . ALA A 1 79 ? -16.334 -4.275 -2.694 1.00 50.69 79 ALA A CA 1
ATOM 622 C C . ALA A 1 79 ? -17.665 -4.960 -2.351 1.00 50.69 79 ALA A C 1
ATOM 624 O O . ALA A 1 79 ? -17.672 -6.150 -2.035 1.00 50.69 79 ALA A O 1
ATOM 625 N N . ALA A 1 80 ? -18.742 -4.174 -2.311 1.00 38.44 80 ALA A N 1
ATOM 626 C CA . ALA A 1 80 ? -20.110 -4.652 -2.132 1.00 38.44 80 ALA A CA 1
ATOM 627 C C . ALA A 1 80 ? -20.674 -5.196 -3.448 1.00 38.44 80 ALA A C 1
ATOM 629 O O . ALA A 1 80 ? -20.308 -4.635 -4.509 1.00 38.44 80 ALA A O 1
#

Foldseek 3Di:
DDDDPCPDPVVVVVPPPDFQPQAPADPVNLVVQLVVVLVVVQVVCVVPHPDDDDSVVCSVVSNVVSRVCRRVVNDPPDDD

Radius of gyration: 18.52 Å; Cα contacts (8 Å, |Δi|>4): 59; chains: 1; bounding box: 38×48×36 Å